Protein AF-A0A365U5X5-F1 (afdb_monomer)

Solvent-accessible surface area (backbone atoms only — not comparable to full-atom values): 6685 Å² total; per-residue (Å²): 122,69,38,76,39,64,68,99,71,51,42,40,68,54,22,15,52,30,45,54,53,50,74,73,42,60,70,90,36,49,71,50,70,56,75,36,37,84,76,49,96,72,70,55,54,45,57,36,42,44,78,55,97,92,37,83,47,70,60,90,50,78,87,62,25,61,46,73,36,60,76,69,68,48,80,77,94,72,88,85,86,72,83,84,72,81,78,78,73,78,80,87,79,86,79,84,89,77,87,90,132

Foldseek 3Di:
DADEQEDPADALVRQLVSQVVQVVDDPVRYPYYDHRNPVDPQHQWDQGFDADPNDTDHDPDPDSRTDGDDVSVPDDPDDDDDDDDPDDPDPDDDDDDDDDD

Nearest PDB structures (foldseek):
  4mgg-assembly1_E  TM=9.759E-01  e=1.684E-05  Roseibium aggregatum IAM 12614
  4mgg-assembly1_C  TM=9.685E-01  e=1.929E-05  Roseibium aggregatum IAM 12614
  2rdx-assembly1_C  TM=9.426E-01  e=1.470E-05  Roseovarius nubinhibens ISM
  2rdx-assembly1_G  TM=9.414E-01  e=1.803E-05  Roseovarius nubinhibens ISM
  2rdx-assembly1_E  TM=9.429E-01  e=1.929E-05  Roseovarius nubinhibens ISM

Structure (mmCIF, N/CA/C/O backbone):
data_AF-A0A365U5X5-F1
#
_entry.id   AF-A0A365U5X5-F1
#
loop_
_atom_site.group_PDB
_atom_site.id
_atom_site.type_symbol
_atom_site.label_atom_id
_atom_site.label_alt_id
_atom_site.label_comp_id
_atom_site.label_asym_id
_atom_site.label_entity_id
_atom_site.label_seq_id
_atom_site.pdbx_PDB_ins_code
_atom_site.Cartn_x
_atom_site.Cartn_y
_atom_site.Cartn_z
_atom_site.occupancy
_atom_site.B_iso_or_equiv
_atom_site.auth_seq_id
_atom_site.auth_comp_id
_atom_site.auth_asym_id
_atom_site.auth_atom_id
_atom_site.pdbx_PDB_model_num
ATOM 1 N N . MET A 1 1 ? -8.272 -11.683 21.785 1.00 83.56 1 MET A N 1
ATOM 2 C CA . MET A 1 1 ? -6.958 -1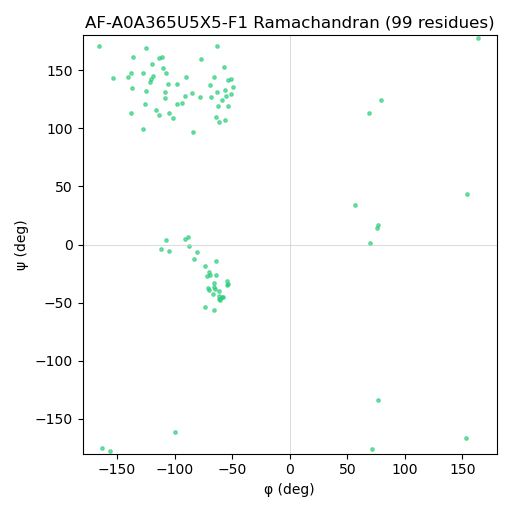1.546 21.127 1.00 83.56 1 MET A CA 1
ATOM 3 C C . MET A 1 1 ? -6.988 -10.274 20.304 1.00 83.56 1 MET A C 1
ATOM 5 O O . MET A 1 1 ? -8.008 -10.036 19.665 1.00 83.56 1 MET A O 1
ATOM 9 N N . VAL A 1 2 ? -5.931 -9.469 20.353 1.00 96.75 2 VAL A N 1
ATOM 10 C CA . VAL A 1 2 ? -5.765 -8.287 19.494 1.00 96.75 2 VAL A CA 1
ATOM 11 C C . VAL A 1 2 ? -4.651 -8.551 18.487 1.00 96.75 2 VAL A C 1
ATOM 13 O O . VAL A 1 2 ? -3.765 -9.358 18.762 1.00 96.75 2 VAL A O 1
ATOM 16 N N . MET A 1 3 ? -4.723 -7.912 17.325 1.00 97.12 3 MET A N 1
ATOM 17 C CA . MET A 1 3 ? -3.788 -8.092 16.219 1.00 97.12 3 MET A CA 1
ATOM 18 C C . MET A 1 3 ? -3.125 -6.769 15.862 1.00 97.12 3 MET A C 1
ATOM 20 O O . MET A 1 3 ? -3.791 -5.734 15.797 1.00 97.12 3 MET A O 1
ATOM 24 N N . HIS A 1 4 ? -1.831 -6.840 15.580 1.00 97.69 4 HIS A N 1
ATOM 25 C CA . HIS A 1 4 ? -1.117 -5.834 14.808 1.00 97.69 4 HIS A CA 1
ATOM 26 C C . HIS A 1 4 ? -1.125 -6.302 13.353 1.00 97.69 4 HIS A C 1
ATOM 28 O O . HIS A 1 4 ? -0.723 -7.428 13.063 1.00 97.69 4 HIS A O 1
ATOM 34 N N . ILE A 1 5 ? -1.668 -5.479 12.458 1.00 97.88 5 ILE A N 1
ATOM 35 C CA . ILE A 1 5 ? -1.783 -5.809 11.035 1.00 97.88 5 ILE A CA 1
ATOM 36 C C . ILE A 1 5 ? -0.742 -5.016 10.253 1.00 97.88 5 ILE A C 1
ATOM 38 O O . ILE A 1 5 ? -0.800 -3.790 10.180 1.00 97.88 5 ILE A O 1
ATOM 42 N N . GLU A 1 6 ? 0.225 -5.725 9.680 1.00 97.38 6 GLU A N 1
ATOM 43 C CA . GLU A 1 6 ? 1.352 -5.123 8.977 1.00 97.38 6 GLU A CA 1
ATOM 44 C C . GLU A 1 6 ? 1.971 -6.075 7.942 1.00 97.38 6 GLU A C 1
ATOM 46 O O . GLU A 1 6 ? 1.496 -7.188 7.712 1.00 97.38 6 GLU A O 1
AT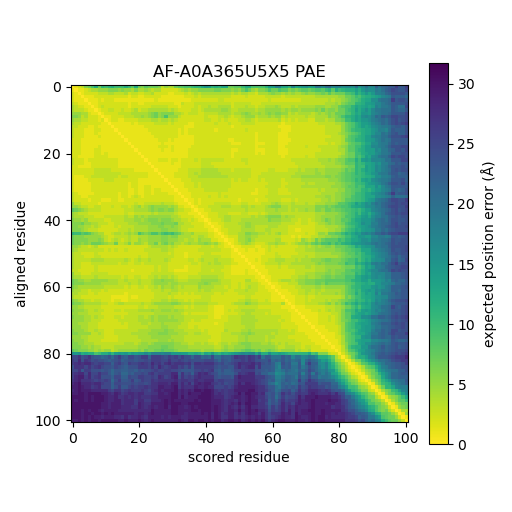OM 51 N N . CYS A 1 7 ? 3.038 -5.598 7.311 1.00 95.38 7 CYS A N 1
ATOM 52 C CA . CYS A 1 7 ? 3.958 -6.349 6.467 1.00 95.38 7 CYS A CA 1
ATOM 53 C C . CYS A 1 7 ? 5.374 -6.144 7.033 1.00 95.38 7 CYS A C 1
ATOM 55 O O . CYS A 1 7 ? 5.566 -5.269 7.868 1.00 95.38 7 CYS A O 1
ATOM 57 N N . VAL A 1 8 ? 6.377 -6.896 6.573 1.00 94.12 8 VAL A N 1
ATOM 58 C CA . VAL A 1 8 ? 7.770 -6.674 7.007 1.00 94.12 8 VAL A CA 1
ATOM 59 C C . VAL A 1 8 ? 8.218 -5.235 6.698 1.00 94.12 8 VAL A C 1
ATOM 61 O O . VAL A 1 8 ? 8.804 -4.593 7.559 1.00 94.12 8 VAL A O 1
ATOM 64 N N . LEU A 1 9 ? 7.911 -4.749 5.488 1.00 91.75 9 LEU A N 1
ATOM 65 C CA . LEU A 1 9 ? 8.075 -3.385 4.955 1.00 91.75 9 LEU A CA 1
ATOM 66 C C . LEU A 1 9 ? 7.194 -3.256 3.689 1.00 91.75 9 LEU A C 1
ATOM 68 O O . LEU A 1 9 ? 6.484 -4.199 3.323 1.00 91.75 9 LEU A O 1
ATOM 72 N N . GLY A 1 10 ? 7.276 -2.128 2.981 1.00 92.50 10 GLY A N 1
ATOM 73 C CA . GLY A 1 10 ? 6.884 -2.030 1.573 1.00 92.50 10 GLY A CA 1
ATOM 74 C C . GLY A 1 10 ? 6.438 -0.630 1.160 1.00 92.50 10 GLY A C 1
ATOM 75 O O . GLY A 1 10 ? 6.674 0.329 1.883 1.00 92.50 10 GLY A O 1
ATOM 76 N N . SER A 1 11 ? 5.810 -0.525 -0.010 1.00 92.75 11 SER A N 1
ATOM 77 C CA . SER A 1 11 ? 5.367 0.736 -0.616 1.00 92.75 11 SER A CA 1
ATOM 78 C C . SER A 1 11 ? 3.871 1.004 -0.390 1.00 92.75 11 SER A C 1
ATOM 80 O O . SER A 1 11 ? 3.216 0.387 0.465 1.00 92.75 11 SER A O 1
ATOM 82 N N . GLU A 1 12 ? 3.293 1.895 -1.195 1.00 93.62 12 GLU A N 1
ATOM 83 C CA . GLU A 1 12 ? 1.856 2.151 -1.256 1.00 93.62 12 GLU A CA 1
ATOM 84 C C . GLU A 1 12 ? 1.023 0.888 -1.523 1.00 93.62 12 GLU A C 1
ATOM 86 O O . GLU A 1 12 ? -0.099 0.764 -1.023 1.00 93.62 12 GLU A O 1
ATOM 91 N N . ILE A 1 13 ? 1.572 -0.076 -2.274 1.00 94.19 13 ILE A N 1
ATOM 92 C CA . ILE A 1 13 ? 0.871 -1.308 -2.660 1.00 94.19 13 ILE A CA 1
ATOM 93 C C . ILE A 1 13 ? 0.588 -2.171 -1.432 1.00 94.19 13 ILE A C 1
ATOM 95 O O . ILE A 1 13 ? -0.563 -2.496 -1.129 1.00 94.19 13 ILE A O 1
ATOM 99 N N . THR A 1 14 ? 1.641 -2.512 -0.690 1.00 95.38 14 THR A N 1
ATOM 100 C CA . THR A 1 14 ? 1.531 -3.294 0.546 1.00 95.38 14 THR A CA 1
ATOM 101 C C . THR A 1 14 ? 0.761 -2.529 1.608 1.00 95.38 14 THR A C 1
ATOM 103 O O . THR A 1 14 ? -0.060 -3.117 2.306 1.00 95.38 14 THR A O 1
ATOM 106 N N . SER A 1 15 ? 0.970 -1.214 1.701 1.00 94.88 15 SER A N 1
ATOM 107 C CA . SER A 1 15 ? 0.281 -0.379 2.684 1.00 94.88 15 SER A CA 1
ATOM 108 C C . SER A 1 15 ? -1.224 -0.310 2.435 1.00 94.88 15 SER A C 1
ATOM 110 O O . SER A 1 15 ? -2.001 -0.342 3.385 1.00 94.88 15 SER A O 1
ATOM 112 N N . SER A 1 16 ? -1.660 -0.294 1.174 1.00 95.44 16 SER A N 1
ATOM 113 C CA . SER A 1 16 ? -3.089 -0.342 0.844 1.00 95.44 16 SER A CA 1
ATOM 114 C C . SER A 1 16 ? -3.691 -1.712 1.154 1.00 95.44 16 SER A C 1
ATOM 116 O O . SER A 1 16 ? -4.782 -1.787 1.714 1.00 95.44 16 SER A O 1
ATOM 118 N N . ALA A 1 17 ? -2.969 -2.807 0.894 1.00 95.94 17 ALA A N 1
ATOM 119 C CA . ALA A 1 17 ? -3.413 -4.144 1.295 1.00 95.94 17 ALA A CA 1
ATOM 120 C C . ALA A 1 17 ? -3.552 -4.280 2.826 1.00 95.94 17 ALA A C 1
ATOM 122 O O . ALA A 1 17 ? -4.571 -4.778 3.312 1.00 95.94 17 ALA A O 1
ATOM 123 N N . VAL A 1 18 ? -2.569 -3.778 3.586 1.00 97.06 18 VAL A N 1
ATOM 124 C CA . VAL A 1 18 ? -2.618 -3.699 5.057 1.00 97.06 18 VAL A CA 1
ATOM 125 C C . VAL A 1 18 ? -3.821 -2.876 5.515 1.00 97.06 18 VAL A C 1
ATOM 127 O O . VAL A 1 18 ? -4.565 -3.320 6.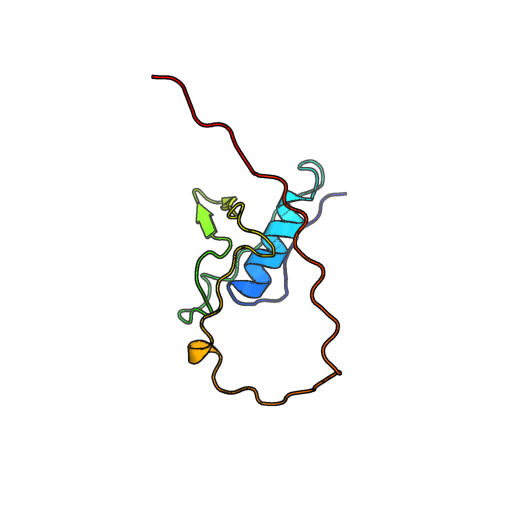389 1.00 97.06 18 VAL A O 1
ATOM 130 N N . ALA A 1 19 ? -4.063 -1.721 4.891 1.00 96.06 19 ALA A N 1
ATOM 131 C CA . ALA A 1 19 ? -5.191 -0.857 5.216 1.00 96.06 19 ALA A CA 1
ATOM 132 C C . ALA A 1 19 ? -6.541 -1.555 4.992 1.00 96.06 19 ALA A C 1
ATOM 134 O O . ALA A 1 19 ? -7.384 -1.546 5.887 1.00 96.06 19 ALA A O 1
ATOM 135 N N . HIS A 1 20 ? -6.733 -2.225 3.849 1.00 96.62 20 HIS A N 1
ATOM 136 C CA . HIS A 1 20 ? -7.960 -2.976 3.568 1.00 96.62 20 HIS A CA 1
ATOM 137 C C . HIS A 1 20 ? -8.199 -4.110 4.574 1.00 96.62 20 HIS A C 1
ATOM 139 O O . HIS A 1 20 ? -9.327 -4.311 5.031 1.00 96.62 20 HIS A O 1
ATOM 145 N N . LEU A 1 21 ? -7.148 -4.829 4.976 1.00 96.88 21 LEU A N 1
ATOM 146 C CA . LEU A 1 21 ? -7.280 -5.852 6.010 1.00 96.88 21 LEU A CA 1
ATOM 147 C C . LEU A 1 21 ? -7.619 -5.227 7.375 1.00 96.88 21 LEU A C 1
ATOM 149 O O . LEU A 1 21 ? -8.521 -5.711 8.063 1.00 96.88 21 LEU A O 1
ATOM 153 N N . ALA A 1 22 ? -6.972 -4.116 7.733 1.00 97.12 22 ALA A N 1
ATOM 154 C CA . ALA A 1 22 ? -7.225 -3.394 8.976 1.00 97.12 22 ALA A CA 1
ATOM 155 C C . ALA A 1 22 ? -8.667 -2.879 9.083 1.00 97.12 22 ALA A C 1
ATOM 157 O O . ALA A 1 22 ? -9.324 -3.142 10.087 1.00 97.12 22 ALA A O 1
ATOM 158 N N . ILE A 1 23 ? -9.206 -2.227 8.047 1.00 94.56 23 ILE A N 1
ATOM 159 C CA . ILE A 1 23 ? -10.591 -1.719 8.068 1.00 94.56 23 ILE A CA 1
ATOM 160 C C . ILE A 1 23 ? -11.637 -2.842 8.051 1.00 94.56 23 ILE A C 1
ATOM 162 O O . ILE A 1 23 ? -12.745 -2.660 8.548 1.00 94.56 23 ILE A O 1
ATOM 166 N N . SER A 1 24 ? -11.292 -4.015 7.507 1.00 95.94 24 SER A N 1
ATOM 167 C CA . SER A 1 24 ? -12.154 -5.205 7.550 1.00 95.94 24 SER A CA 1
ATOM 168 C C . SER A 1 24 ? -12.076 -5.963 8.884 1.00 95.94 24 SER A C 1
ATOM 170 O O . SER A 1 24 ? -12.853 -6.889 9.127 1.00 95.94 24 SER A O 1
ATOM 172 N N . THR A 1 25 ? -11.165 -5.565 9.776 1.00 96.94 25 THR A N 1
ATOM 173 C CA . THR A 1 25 ? -10.996 -6.162 11.099 1.00 96.94 25 THR A CA 1
ATOM 174 C C . THR A 1 25 ? -11.852 -5.422 12.121 1.00 96.94 25 THR A C 1
ATOM 176 O O . THR A 1 25 ? -11.770 -4.206 12.270 1.00 96.94 25 THR A O 1
ATOM 179 N N . ALA A 1 26 ? -12.668 -6.161 12.880 1.00 97.06 26 ALA A N 1
ATOM 180 C CA . ALA A 1 26 ? -13.495 -5.561 13.924 1.00 97.06 26 ALA A CA 1
ATOM 181 C C . ALA A 1 26 ? -12.623 -4.772 14.930 1.00 97.06 26 ALA A C 1
ATOM 183 O O . ALA A 1 26 ? -11.660 -5.348 15.442 1.00 97.06 26 ALA A O 1
ATOM 184 N N . PRO A 1 27 ? -12.983 -3.526 15.308 1.00 96.12 27 PRO A N 1
ATOM 185 C CA . PRO A 1 27 ? -12.125 -2.661 16.129 1.00 96.12 27 PRO A CA 1
ATOM 186 C C . PRO A 1 27 ? -11.645 -3.2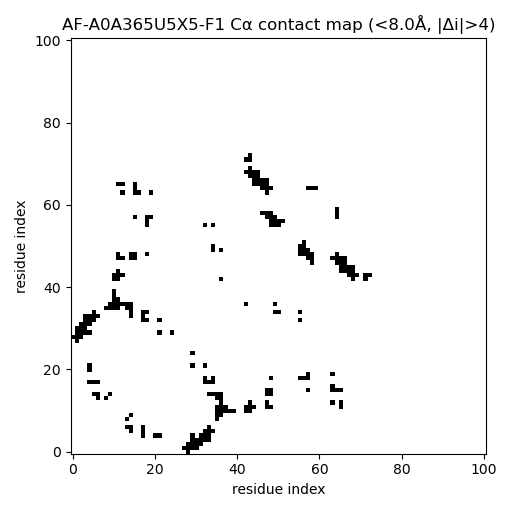88 17.445 1.00 96.12 27 PRO A C 1
ATOM 188 O O . PRO A 1 27 ? -10.510 -3.089 17.851 1.00 96.12 27 PRO A O 1
ATOM 191 N N . ARG A 1 28 ? -12.470 -4.133 18.081 1.00 97.69 28 ARG A N 1
ATOM 192 C CA . ARG A 1 28 ? -12.112 -4.861 19.317 1.00 97.69 28 ARG A CA 1
ATOM 193 C C . ARG A 1 28 ? -10.958 -5.866 19.162 1.00 97.69 28 ARG A C 1
ATOM 195 O O . ARG A 1 28 ? -10.469 -6.384 20.160 1.00 97.69 28 ARG A O 1
ATOM 202 N N . HIS A 1 29 ? -10.586 -6.201 17.929 1.00 98.25 29 HIS A N 1
ATOM 203 C CA . HIS A 1 29 ? -9.491 -7.112 17.605 1.00 98.25 29 HIS A CA 1
ATOM 204 C C . HIS A 1 29 ? -8.311 -6.397 16.932 1.00 98.25 29 HIS A C 1
ATOM 206 O O . HIS A 1 29 ? -7.306 -7.051 16.674 1.00 98.25 29 HIS A O 1
ATOM 212 N N . LEU A 1 30 ? -8.407 -5.095 16.649 1.00 97.69 30 LEU A N 1
ATOM 213 C CA . LEU A 1 30 ? -7.355 -4.322 15.993 1.00 97.69 30 LEU A CA 1
ATOM 214 C C . LEU A 1 30 ? -6.591 -3.504 17.040 1.00 97.69 30 LEU A C 1
ATOM 216 O O . LEU A 1 30 ? -7.132 -2.546 17.585 1.00 97.69 30 LEU A O 1
ATOM 220 N N . LEU A 1 31 ? -5.342 -3.888 17.320 1.00 97.94 31 LEU A N 1
ATOM 221 C CA . LEU A 1 31 ? -4.450 -3.107 18.180 1.00 97.94 31 LEU A CA 1
ATOM 222 C C . LEU A 1 31 ? -3.956 -1.861 17.435 1.00 97.94 31 LEU A C 1
ATOM 224 O O . LEU A 1 31 ? -4.095 -0.743 17.922 1.00 97.94 31 LEU A O 1
ATOM 228 N N . ASN A 1 32 ? -3.388 -2.070 16.251 1.00 96.94 32 ASN A N 1
ATOM 229 C CA . ASN A 1 32 ? -2.829 -1.053 15.367 1.00 96.94 32 ASN A CA 1
ATOM 230 C C . ASN A 1 32 ? -2.599 -1.643 13.963 1.00 96.94 32 ASN A C 1
ATOM 232 O O . ASN A 1 32 ? -2.690 -2.856 13.747 1.00 96.94 32 ASN A O 1
ATOM 236 N N . ALA A 1 33 ? -2.279 -0.767 13.012 1.00 97.00 33 ALA A N 1
ATOM 237 C CA . ALA A 1 33 ? -1.815 -1.136 11.682 1.00 97.00 33 ALA A CA 1
ATOM 238 C C . ALA A 1 33 ? -0.652 -0.229 11.259 1.00 97.00 33 ALA A C 1
ATOM 240 O O . ALA A 1 33 ? -0.612 0.938 11.656 1.00 97.00 33 ALA A O 1
ATOM 241 N N . SER A 1 34 ? 0.278 -0.767 10.472 1.00 95.44 34 SER A N 1
ATOM 242 C CA . SER A 1 34 ? 1.463 -0.040 9.992 1.00 95.44 34 SER A CA 1
ATOM 243 C C . SER A 1 34 ? 1.244 0.495 8.572 1.00 95.44 34 SER A C 1
ATOM 245 O O . SER A 1 34 ? 0.723 -0.214 7.712 1.00 95.44 34 SER A O 1
ATOM 247 N N . HIS A 1 35 ? 1.676 1.730 8.309 1.00 94.81 35 HIS A N 1
ATOM 248 C CA . HIS A 1 35 ? 1.717 2.318 6.968 1.00 94.81 35 HIS A CA 1
ATOM 249 C C . HIS A 1 35 ? 3.174 2.604 6.593 1.00 94.81 35 HIS A C 1
ATOM 251 O O . HIS A 1 35 ? 3.817 3.419 7.250 1.00 94.81 35 HIS A O 1
ATOM 257 N N . TYR A 1 36 ? 3.685 1.929 5.560 1.00 93.12 36 TYR A N 1
ATOM 258 C CA . TYR A 1 36 ? 5.077 2.068 5.107 1.00 93.12 36 TYR A CA 1
ATOM 259 C C . TYR A 1 36 ? 5.216 2.878 3.815 1.00 93.12 36 TYR A C 1
ATOM 261 O O . TYR A 1 36 ? 6.338 3.154 3.408 1.00 93.12 36 TYR A O 1
ATOM 269 N N . GLY A 1 37 ? 4.105 3.270 3.177 1.00 87.56 37 GLY A N 1
ATOM 270 C CA . GLY A 1 37 ? 4.124 4.047 1.932 1.00 87.56 37 GLY A CA 1
ATOM 271 C C . GLY A 1 37 ? 4.942 5.332 2.056 1.00 87.56 37 GLY A C 1
ATOM 272 O O . GLY A 1 37 ? 5.673 5.669 1.138 1.00 87.56 37 GLY A O 1
ATOM 273 N N . ASP A 1 38 ? 4.919 5.951 3.236 1.00 87.88 38 ASP A N 1
ATOM 274 C CA . ASP A 1 38 ? 5.640 7.194 3.530 1.00 87.88 38 ASP A CA 1
ATOM 275 C C . ASP A 1 38 ? 7.068 6.983 4.087 1.00 87.88 38 ASP A C 1
ATOM 277 O O . ASP A 1 38 ? 7.718 7.940 4.504 1.00 87.88 38 ASP A O 1
ATOM 281 N N . TYR A 1 39 ? 7.569 5.741 4.169 1.00 92.81 39 TYR A N 1
ATOM 282 C CA . TYR A 1 39 ? 8.916 5.458 4.706 1.00 92.81 39 TYR A CA 1
ATOM 283 C C . TYR A 1 39 ? 10.024 5.646 3.662 1.00 92.81 39 TYR A C 1
ATOM 285 O O . TYR A 1 39 ? 11.205 5.646 4.016 1.00 92.81 39 TYR A O 1
ATOM 293 N N . PHE A 1 40 ? 9.660 5.770 2.387 1.00 90.12 40 PHE A N 1
ATOM 294 C CA . PHE A 1 40 ? 10.584 5.864 1.263 1.00 90.12 40 PHE A CA 1
ATOM 295 C C . PHE A 1 40 ? 10.252 7.091 0.413 1.00 90.12 40 PHE A C 1
ATOM 297 O O . PHE A 1 40 ? 9.087 7.434 0.250 1.00 90.12 40 PHE A O 1
ATOM 304 N N . ASP A 1 41 ? 11.271 7.712 -0.184 1.00 91.19 41 ASP A N 1
ATOM 305 C CA . ASP A 1 41 ? 11.078 8.864 -1.081 1.00 91.19 41 ASP A CA 1
ATOM 306 C C . ASP A 1 41 ? 10.488 8.464 -2.448 1.00 91.19 41 ASP A C 1
ATOM 308 O O . ASP A 1 41 ? 9.990 9.305 -3.196 1.00 91.19 41 ASP A O 1
ATOM 312 N N . ALA A 1 42 ? 10.583 7.180 -2.806 1.00 90.94 42 ALA A N 1
ATOM 313 C CA . ALA A 1 42 ? 10.072 6.649 -4.062 1.00 90.94 42 ALA A CA 1
ATOM 314 C C . ALA A 1 42 ? 8.585 6.291 -3.945 1.00 90.94 42 ALA A C 1
ATOM 316 O O . ALA A 1 42 ? 8.196 5.541 -3.052 1.00 90.94 42 ALA A O 1
ATOM 317 N N . SER A 1 43 ? 7.792 6.762 -4.907 1.00 91.81 43 SER A N 1
ATOM 318 C CA . SER A 1 43 ? 6.369 6.448 -5.047 1.00 91.81 43 SER A CA 1
ATOM 319 C C . SER A 1 43 ? 6.149 5.474 -6.204 1.00 91.81 43 SER A C 1
ATOM 321 O O . SER A 1 43 ? 6.769 5.608 -7.261 1.00 91.81 43 SER A O 1
ATOM 323 N N . LEU A 1 44 ? 5.281 4.478 -6.004 1.00 92.25 44 LEU A N 1
ATOM 324 C CA . LEU A 1 44 ? 4.882 3.508 -7.032 1.00 92.25 44 LEU A CA 1
ATOM 325 C C . LEU A 1 44 ? 3.458 3.735 -7.547 1.00 92.25 44 LEU A C 1
ATOM 327 O O . LEU A 1 44 ? 2.954 2.933 -8.340 1.00 92.25 44 LEU A O 1
ATOM 331 N N . GLY A 1 45 ? 2.778 4.788 -7.101 1.00 89.06 45 GLY A N 1
ATOM 332 C CA . GLY A 1 45 ? 1.458 5.120 -7.606 1.00 89.06 45 GLY A CA 1
ATOM 333 C C . GLY A 1 45 ? 0.678 6.086 -6.733 1.00 89.06 45 GLY A C 1
ATOM 334 O O . GLY A 1 45 ? 1.084 6.484 -5.651 1.00 89.06 45 GLY A O 1
ATOM 335 N N . GLU A 1 46 ? -0.508 6.434 -7.213 1.00 89.75 46 GLU A N 1
ATOM 336 C CA . GLU A 1 46 ? -1.389 7.393 -6.558 1.00 89.75 46 GLU A CA 1
ATOM 337 C C . GLU A 1 46 ? -2.643 6.726 -5.997 1.00 89.75 46 GLU A C 1
ATOM 339 O O . GLU A 1 46 ? -3.076 5.650 -6.429 1.00 89.75 46 GLU A O 1
ATOM 344 N N . GLY A 1 47 ? -3.286 7.431 -5.067 1.00 86.94 47 GLY A N 1
ATOM 345 C CA . GLY A 1 47 ? -4.582 7.031 -4.536 1.00 86.94 47 GLY A CA 1
ATOM 346 C C . GLY A 1 47 ? -4.514 5.884 -3.530 1.00 86.94 47 GLY A C 1
ATOM 347 O O . GLY A 1 47 ? -5.535 5.256 -3.260 1.00 86.94 47 GLY A O 1
ATOM 348 N N . SER A 1 48 ? -3.326 5.612 -2.998 1.00 89.06 48 SER A N 1
ATOM 349 C CA . SER A 1 48 ? -3.091 4.624 -1.957 1.00 89.06 48 SER A CA 1
ATOM 350 C C . SER A 1 48 ? -3.809 4.952 -0.657 1.00 89.06 48 SER A C 1
ATOM 352 O O . SER A 1 48 ? -4.294 6.066 -0.441 1.00 89.06 48 SER A O 1
ATOM 354 N N . ALA A 1 49 ? -3.781 3.993 0.268 1.00 92.75 49 ALA A N 1
ATOM 355 C CA . ALA A 1 49 ? -3.972 4.326 1.669 1.00 92.75 49 ALA A CA 1
ATOM 356 C C . ALA A 1 49 ? -3.024 5.468 2.078 1.00 92.75 49 ALA A C 1
ATOM 358 O O . ALA A 1 49 ? -1.879 5.504 1.627 1.00 92.75 49 ALA A O 1
ATOM 359 N N . ARG A 1 50 ? -3.495 6.374 2.932 1.00 92.19 50 ARG A N 1
ATOM 360 C CA . ARG A 1 50 ? -2.731 7.528 3.437 1.00 92.19 50 ARG A CA 1
ATOM 361 C C . ARG A 1 50 ? -2.947 7.690 4.933 1.00 92.19 50 ARG A C 1
ATOM 363 O O . ARG A 1 50 ? -3.923 7.165 5.475 1.00 92.19 50 ARG A O 1
ATOM 370 N N . VAL A 1 51 ? -2.058 8.417 5.601 1.00 93.88 51 VAL A N 1
ATOM 371 C CA . VAL A 1 51 ? -2.192 8.713 7.031 1.00 93.88 51 VAL A CA 1
ATOM 372 C C . VAL A 1 51 ? -2.792 10.104 7.231 1.00 93.88 51 VAL A C 1
ATOM 374 O O . VAL A 1 51 ? -2.213 11.108 6.834 1.00 93.88 51 VAL A O 1
ATOM 377 N N . GLU A 1 52 ? -3.937 10.172 7.907 1.00 94.94 52 GLU A N 1
ATOM 378 C CA . GLU A 1 52 ? -4.594 11.419 8.304 1.00 94.94 52 GLU A CA 1
ATOM 379 C C . GLU A 1 52 ? -4.851 11.410 9.812 1.00 94.94 52 GLU A C 1
ATOM 381 O O . GLU A 1 52 ? -5.505 10.511 10.342 1.00 94.94 52 GLU A O 1
ATOM 386 N N . GLY A 1 53 ? -4.305 12.392 10.537 1.00 95.31 53 GLY A N 1
ATOM 387 C CA . GLY A 1 53 ? -4.505 12.500 11.988 1.00 95.31 53 GLY A CA 1
ATOM 388 C C . GLY A 1 53 ? -4.082 11.247 12.771 1.00 95.31 53 GLY A C 1
ATOM 389 O O . GLY A 1 53 ? -4.736 10.882 13.747 1.00 95.31 53 GLY A O 1
ATOM 390 N N . GLY A 1 54 ? -3.033 10.552 12.316 1.00 94.69 54 GLY A N 1
ATOM 391 C CA . GLY A 1 54 ? -2.550 9.308 12.927 1.00 94.69 54 GLY A CA 1
ATOM 392 C C . GLY A 1 54 ? -3.402 8.070 12.622 1.00 94.69 54 GLY A C 1
ATOM 393 O O . GLY A 1 54 ? -3.253 7.050 13.291 1.00 94.69 54 GLY A O 1
ATOM 394 N N . ARG A 1 55 ? -4.305 8.138 11.636 1.00 94.25 55 ARG A N 1
ATOM 395 C CA . ARG A 1 55 ? -5.127 7.009 11.182 1.00 94.25 55 ARG A CA 1
ATOM 396 C C . ARG A 1 55 ? -4.871 6.721 9.714 1.00 94.25 55 ARG A C 1
ATOM 398 O O . ARG A 1 55 ? -4.730 7.643 8.920 1.00 94.25 55 ARG A O 1
ATOM 405 N N . ILE A 1 56 ? -4.867 5.442 9.357 1.00 94.62 56 ILE A N 1
ATOM 406 C CA . ILE A 1 56 ? -4.839 5.025 7.957 1.00 94.62 56 ILE A CA 1
ATOM 407 C C . ILE A 1 56 ? -6.247 5.191 7.382 1.00 94.62 56 ILE A C 1
ATOM 409 O O . ILE A 1 56 ? -7.210 4.666 7.945 1.00 94.62 56 ILE A O 1
ATOM 413 N N . VAL A 1 57 ? -6.361 5.901 6.266 1.00 93.19 57 VAL A N 1
ATOM 414 C CA . VAL A 1 57 ? -7.598 6.054 5.495 1.00 93.19 57 VAL A CA 1
ATOM 415 C C . VAL A 1 57 ? -7.405 5.489 4.093 1.00 93.19 57 VAL A C 1
ATOM 417 O O . VAL A 1 57 ? -6.315 5.574 3.527 1.00 93.19 57 VAL A O 1
ATOM 420 N N . VAL A 1 58 ? -8.467 4.899 3.548 1.00 92.06 58 VAL A N 1
ATOM 421 C CA . VAL A 1 58 ? -8.515 4.366 2.182 1.00 92.06 58 VAL A CA 1
ATOM 422 C C . VAL A 1 58 ? -9.604 5.068 1.386 1.00 92.06 58 VAL A C 1
ATOM 424 O O . VAL A 1 58 ? -10.569 5.579 1.954 1.00 92.06 58 VAL A O 1
ATOM 427 N N . ASP A 1 59 ? -9.437 5.066 0.072 1.00 88.00 59 ASP A N 1
ATOM 428 C CA . ASP A 1 59 ? -10.447 5.491 -0.891 1.00 88.00 59 ASP A CA 1
ATOM 429 C C . ASP A 1 59 ? -11.529 4.398 -1.073 1.00 88.00 59 ASP A C 1
ATOM 431 O O . ASP A 1 59 ? -11.292 3.230 -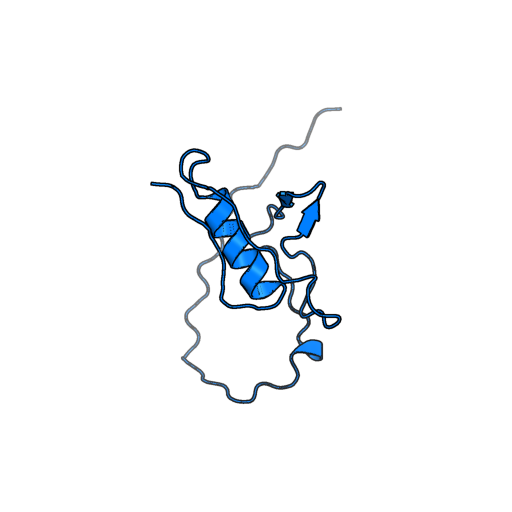0.756 1.00 88.00 59 ASP A O 1
ATOM 435 N N . ASP A 1 60 ? -12.713 4.758 -1.574 1.00 89.44 60 ASP A N 1
ATOM 436 C CA . ASP A 1 60 ? -13.805 3.824 -1.887 1.00 89.44 60 ASP A CA 1
ATOM 437 C C . ASP A 1 60 ? -13.716 3.236 -3.310 1.00 89.44 60 ASP A C 1
ATOM 439 O O . ASP A 1 60 ? -14.514 2.368 -3.690 1.00 89.44 60 ASP A O 1
ATOM 443 N N . ARG A 1 61 ? -12.707 3.650 -4.088 1.00 91.88 61 ARG A N 1
ATOM 444 C CA . ARG A 1 61 ? -12.385 3.075 -5.397 1.00 91.88 61 ARG A CA 1
ATOM 445 C C . ARG A 1 61 ? -12.195 1.546 -5.332 1.00 91.88 61 ARG A C 1
ATOM 447 O O . ARG A 1 61 ? -11.582 1.024 -4.401 1.00 91.88 61 ARG A O 1
ATOM 454 N N . PRO A 1 62 ? -12.654 0.798 -6.358 1.00 92.81 62 PRO A N 1
ATOM 455 C CA . PRO A 1 62 ? -12.534 -0.658 -6.390 1.00 92.81 62 PRO A CA 1
ATOM 456 C C . PRO A 1 62 ? -11.098 -1.186 -6.262 1.00 92.81 62 PRO A C 1
ATOM 458 O O . PRO A 1 62 ? -10.135 -0.575 -6.726 1.00 92.81 62 PRO A O 1
ATOM 461 N N . GLY A 1 63 ? -10.971 -2.405 -5.733 1.00 93.19 63 GLY A N 1
ATOM 462 C CA . GLY A 1 63 ? -9.675 -3.060 -5.556 1.00 93.19 63 GLY A CA 1
ATOM 463 C C . GLY A 1 63 ? -8.928 -2.490 -4.355 1.00 93.19 63 GLY A C 1
ATOM 464 O O . GLY A 1 63 ? -9.516 -2.357 -3.290 1.00 93.19 63 GLY A O 1
ATOM 465 N N . LEU A 1 64 ? -7.639 -2.190 -4.530 1.00 94.19 64 LEU A N 1
ATOM 466 C CA . LEU A 1 64 ? -6.801 -1.578 -3.491 1.00 94.19 64 LEU A CA 1
ATOM 467 C C . LEU A 1 64 ? -6.841 -0.037 -3.505 1.00 94.19 64 LEU A C 1
ATOM 469 O O . LEU A 1 64 ? -6.019 0.592 -2.848 1.00 94.19 64 LEU A O 1
ATOM 473 N N . GLY A 1 65 ? -7.696 0.576 -4.333 1.00 92.75 65 GLY A N 1
ATOM 474 C CA . GLY A 1 65 ? -7.746 2.033 -4.509 1.00 92.75 65 GLY A CA 1
ATOM 475 C C . GLY A 1 65 ? -6.532 2.645 -5.226 1.00 92.75 65 GLY A C 1
ATOM 476 O O . GLY A 1 65 ? -6.484 3.849 -5.437 1.00 92.75 65 GLY A O 1
ATOM 477 N N . LEU A 1 66 ? -5.558 1.845 -5.656 1.00 91.12 66 LEU A N 1
ATOM 478 C CA . LEU A 1 66 ? -4.307 2.324 -6.250 1.00 91.12 66 LEU A CA 1
ATOM 479 C C . LEU A 1 66 ? -4.388 2.487 -7.769 1.00 91.12 66 LEU A C 1
ATOM 481 O O . LEU A 1 66 ? -4.952 1.643 -8.469 1.00 91.12 66 LEU A O 1
ATOM 485 N N . ARG A 1 67 ? -3.702 3.510 -8.282 1.00 92.75 67 ARG A N 1
ATOM 486 C CA . ARG A 1 67 ? -3.281 3.598 -9.683 1.00 92.75 67 ARG A CA 1
ATOM 487 C C . ARG A 1 67 ? -1.758 3.539 -9.736 1.00 92.75 67 ARG A C 1
ATOM 489 O O . ARG A 1 67 ? -1.099 4.465 -9.280 1.00 92.75 67 ARG A O 1
ATOM 496 N N . ILE A 1 68 ? -1.227 2.444 -10.270 1.00 93.19 68 ILE A N 1
ATOM 497 C CA . ILE A 1 68 ? 0.215 2.190 -10.343 1.00 93.19 68 ILE A CA 1
ATOM 498 C C . ILE A 1 68 ? 0.888 3.143 -11.336 1.00 93.19 68 ILE A C 1
ATOM 500 O O . ILE A 1 68 ? 0.374 3.352 -12.437 1.00 93.19 68 ILE A O 1
ATOM 504 N N . ASP A 1 69 ? 2.044 3.680 -10.950 1.00 93.56 69 ASP A N 1
ATOM 505 C CA . ASP A 1 69 ? 2.991 4.303 -11.869 1.00 93.56 69 ASP A CA 1
ATOM 506 C C . ASP A 1 69 ? 3.874 3.212 -12.497 1.00 93.56 69 ASP A C 1
ATOM 508 O O . ASP A 1 69 ? 4.856 2.742 -11.920 1.00 93.56 69 ASP A O 1
ATOM 512 N N . GLU A 1 70 ? 3.493 2.772 -13.696 1.00 93.75 70 GLU A N 1
ATOM 513 C CA . GLU A 1 70 ? 4.237 1.753 -14.442 1.00 93.75 70 GLU A CA 1
ATOM 514 C C . GLU A 1 70 ? 5.648 2.223 -14.831 1.00 93.75 70 GLU A C 1
ATOM 516 O O . GLU A 1 70 ? 6.550 1.395 -14.963 1.00 93.75 70 GLU A O 1
ATOM 521 N N . ALA A 1 71 ? 5.873 3.535 -14.973 1.00 94.88 71 ALA A N 1
ATOM 522 C CA . ALA A 1 71 ? 7.199 4.060 -15.272 1.00 94.88 71 ALA A CA 1
ATOM 523 C C . ALA A 1 71 ? 8.137 3.917 -14.064 1.00 94.88 71 ALA A C 1
ATOM 525 O O . ALA A 1 71 ? 9.303 3.563 -14.244 1.00 94.88 71 ALA A O 1
ATOM 526 N N . ALA A 1 72 ? 7.622 4.117 -12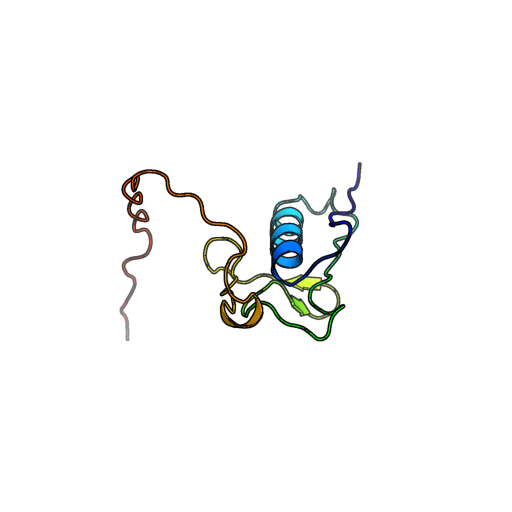.845 1.00 93.81 72 ALA A N 1
ATOM 527 C CA . ALA A 1 72 ? 8.375 3.926 -11.604 1.00 93.81 72 ALA A CA 1
ATOM 528 C C . ALA A 1 72 ? 8.765 2.456 -11.359 1.00 93.81 72 ALA A C 1
ATOM 530 O O . ALA A 1 72 ? 9.836 2.181 -10.818 1.00 93.81 72 ALA A O 1
ATOM 531 N N . LEU A 1 73 ? 7.928 1.503 -11.788 1.00 93.06 73 LEU A N 1
ATOM 532 C CA . LEU A 1 73 ? 8.248 0.069 -11.729 1.00 93.06 73 LEU A CA 1
ATOM 533 C C . LEU A 1 73 ? 9.314 -0.356 -12.747 1.00 93.06 73 LEU A C 1
ATOM 535 O O . LEU A 1 73 ? 10.026 -1.338 -12.523 1.00 93.06 73 LEU A O 1
ATOM 539 N N . GLY A 1 74 ? 9.420 0.366 -13.862 1.00 95.19 74 GLY A N 1
ATOM 540 C CA . GLY A 1 74 ? 10.273 -0.009 -14.979 1.00 95.19 74 GLY A CA 1
ATOM 541 C C . GLY A 1 74 ? 9.745 -1.221 -15.764 1.00 95.19 74 GLY A C 1
ATOM 542 O O . GLY A 1 74 ? 8.648 -1.728 -15.513 1.00 95.19 74 GLY A O 1
ATOM 543 N N . PRO A 1 75 ? 10.508 -1.694 -16.766 1.00 95.38 75 PRO A N 1
ATOM 544 C CA . PRO A 1 75 ? 10.089 -2.821 -17.585 1.00 95.38 75 PRO A CA 1
ATOM 545 C C . PRO A 1 75 ? 10.007 -4.113 -16.753 1.00 95.38 75 PRO A C 1
ATOM 547 O O . PRO A 1 75 ? 10.853 -4.347 -15.884 1.00 95.38 75 PRO A O 1
ATOM 550 N N . PRO A 1 76 ? 9.038 -5.000 -17.037 1.00 94.25 76 PRO A N 1
ATOM 551 C CA . PRO A 1 76 ? 8.912 -6.258 -16.316 1.00 94.25 76 PRO A CA 1
ATOM 552 C C . PRO A 1 76 ? 10.145 -7.139 -16.545 1.00 94.25 76 PRO A C 1
ATOM 554 O O . PRO A 1 76 ? 10.541 -7.395 -17.681 1.00 94.25 76 PRO A O 1
ATOM 557 N N . LEU A 1 77 ? 10.713 -7.674 -15.462 1.00 96.94 77 LEU A N 1
ATOM 558 C CA . LEU A 1 77 ? 11.835 -8.620 -15.539 1.00 96.94 77 LEU A CA 1
ATOM 559 C C . LEU A 1 77 ? 11.418 -9.986 -16.103 1.00 96.94 77 LEU A C 1
ATOM 561 O O . LEU A 1 77 ? 12.246 -10.741 -16.606 1.00 96.94 77 LEU A O 1
ATOM 565 N N . MET A 1 78 ? 10.133 -10.321 -15.988 1.00 96.06 78 MET A N 1
ATOM 566 C CA . MET A 1 78 ? 9.563 -11.587 -16.428 1.00 96.06 78 MET A CA 1
ATOM 567 C C . MET A 1 78 ? 8.082 -11.397 -16.755 1.00 96.06 78 MET A C 1
ATOM 569 O O . MET A 1 78 ? 7.381 -10.634 -16.092 1.00 96.06 78 MET A O 1
ATOM 573 N N . SER A 1 79 ? 7.592 -12.079 -17.788 1.00 91.81 79 SER A N 1
ATOM 574 C CA . SER A 1 79 ? 6.188 -12.033 -18.200 1.00 91.81 79 SER A CA 1
ATOM 575 C C . SER A 1 79 ? 5.704 -13.432 -18.546 1.00 91.81 79 SER A C 1
ATOM 577 O O . SER A 1 79 ? 6.380 -14.174 -19.255 1.00 91.81 79 SER A O 1
ATOM 579 N N . PHE A 1 80 ? 4.521 -13.778 -18.049 1.00 88.50 80 PHE A N 1
ATOM 580 C CA . PHE A 1 80 ? 3.871 -15.060 -18.296 1.00 88.50 80 PHE A CA 1
ATOM 581 C C . PHE A 1 80 ? 2.482 -14.806 -18.875 1.00 88.50 80 PHE A C 1
ATOM 583 O O . PHE A 1 80 ? 1.731 -13.989 -18.345 1.00 88.50 80 PHE A O 1
ATOM 590 N N . GLY A 1 81 ? 2.134 -15.505 -19.953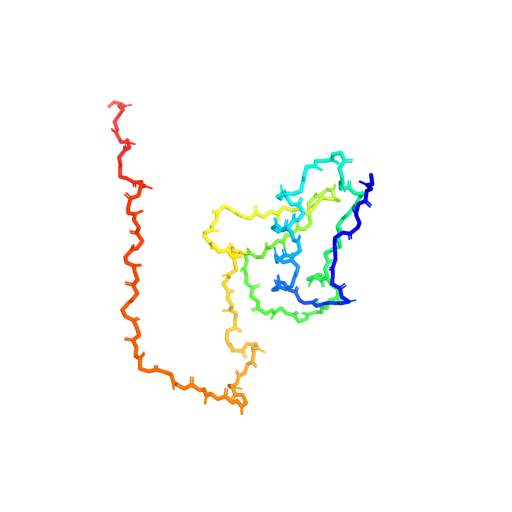 1.00 86.06 81 GLY A N 1
ATOM 591 C CA . GLY A 1 81 ? 0.813 -15.426 -20.569 1.00 86.06 81 GLY A CA 1
ATOM 592 C C . GLY A 1 81 ? 0.014 -16.701 -20.327 1.00 86.06 81 GLY A C 1
ATOM 593 O O . GLY A 1 81 ? 0.505 -17.795 -20.590 1.00 86.06 81 GLY A O 1
ATOM 594 N N . ALA A 1 82 ? -1.228 -16.554 -19.874 1.00 69.81 82 ALA A N 1
ATOM 595 C CA . ALA A 1 82 ? -2.275 -17.548 -20.085 1.00 69.81 82 ALA A CA 1
ATOM 596 C C . ALA A 1 82 ? -3.260 -16.981 -21.116 1.00 69.81 82 ALA A C 1
ATOM 598 O O . ALA A 1 82 ? -3.455 -15.764 -21.171 1.00 69.81 82 ALA A O 1
ATOM 599 N N . GLU A 1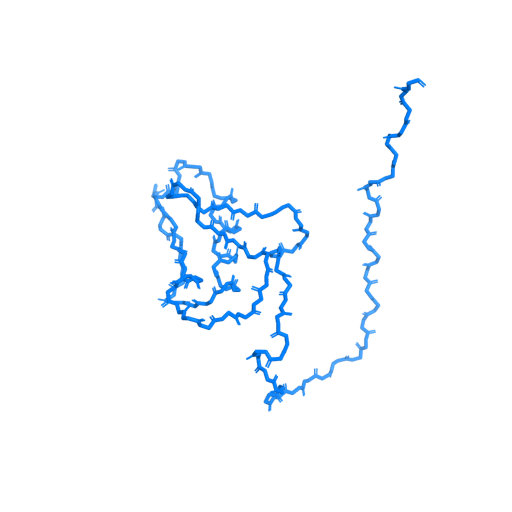 83 ? -3.868 -17.845 -21.929 1.00 60.19 83 GLU A N 1
ATOM 600 C CA . GLU A 1 83 ? -4.908 -17.457 -22.887 1.00 60.19 83 GLU A CA 1
ATOM 601 C C . GLU A 1 83 ? -5.986 -16.603 -22.190 1.00 60.19 83 GLU A C 1
ATOM 603 O O . GLU A 1 83 ? -6.380 -16.878 -21.051 1.00 60.19 83 GLU A O 1
ATOM 608 N N . ALA A 1 84 ? -6.413 -15.512 -22.832 1.00 57.91 84 ALA A N 1
ATOM 609 C CA . ALA A 1 84 ? -7.239 -14.493 -22.196 1.00 57.91 84 ALA A CA 1
ATOM 610 C C . ALA A 1 84 ? -8.585 -15.072 -21.728 1.00 57.91 84 ALA A C 1
ATOM 612 O O . ALA A 1 84 ? -9.501 -15.281 -22.523 1.00 57.91 84 ALA A O 1
ATOM 613 N N . ARG A 1 85 ? -8.751 -15.279 -20.415 1.00 56.41 85 ARG A N 1
ATOM 614 C CA . ARG A 1 85 ? -10.074 -15.564 -19.850 1.00 56.41 85 ARG A CA 1
ATOM 615 C C . ARG A 1 85 ? -10.920 -14.293 -19.975 1.00 56.41 85 ARG A C 1
ATOM 617 O O . ARG A 1 85 ? -10.477 -13.245 -19.495 1.00 56.41 85 ARG A O 1
ATOM 624 N N . PRO A 1 86 ? -12.124 -14.348 -20.573 1.00 50.44 86 PRO A N 1
ATOM 625 C CA . PRO A 1 86 ? -12.964 -13.168 -20.709 1.00 50.44 86 PRO A CA 1
ATOM 626 C C . PRO A 1 86 ? -13.193 -12.535 -19.334 1.00 50.44 86 PRO A C 1
ATOM 628 O O . PRO A 1 86 ? -13.571 -13.213 -18.370 1.00 50.44 86 PRO A O 1
ATOM 631 N N . ARG A 1 87 ? -12.914 -11.229 -19.227 1.00 59.09 87 ARG A N 1
AT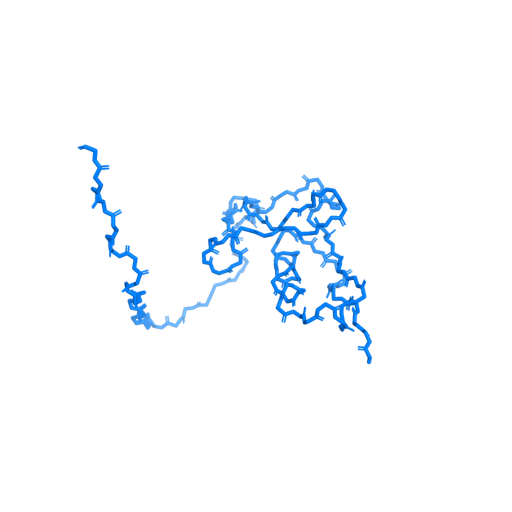OM 632 C CA . ARG A 1 87 ? -13.177 -10.462 -18.007 1.00 59.09 87 ARG A CA 1
ATOM 633 C C . ARG A 1 87 ? -14.669 -10.564 -17.708 1.00 59.09 87 ARG A C 1
ATOM 635 O O . ARG A 1 87 ? -15.499 -10.239 -18.553 1.00 59.09 87 ARG A O 1
ATOM 642 N N . ARG A 1 88 ? -15.017 -11.024 -16.505 1.00 52.84 88 ARG A N 1
ATOM 643 C CA . ARG A 1 88 ? -16.406 -11.005 -16.042 1.00 52.84 88 ARG A CA 1
ATOM 644 C C . ARG A 1 88 ? -16.823 -9.536 -15.997 1.00 52.84 88 ARG A C 1
ATOM 646 O O . ARG A 1 88 ? -16.169 -8.757 -15.306 1.00 52.84 88 ARG A O 1
ATOM 653 N N . ALA A 1 89 ? -17.842 -9.160 -16.769 1.00 48.62 89 ALA A N 1
ATOM 654 C CA . ALA A 1 89 ? -18.371 -7.803 -16.749 1.00 48.62 89 ALA A CA 1
ATOM 655 C C . ALA A 1 89 ? -18.653 -7.406 -15.293 1.00 48.62 89 ALA A C 1
ATOM 657 O O . ALA A 1 89 ? -19.273 -8.178 -14.551 1.00 48.62 89 ALA A O 1
ATOM 658 N N . ALA A 1 90 ? -18.150 -6.240 -14.879 1.00 53.59 90 ALA A N 1
ATOM 659 C CA . ALA A 1 90 ? -18.507 -5.656 -13.598 1.00 53.59 90 ALA A CA 1
ATOM 660 C C . ALA A 1 90 ? -20.037 -5.584 -13.555 1.00 53.59 90 ALA A C 1
ATOM 662 O O . ALA A 1 90 ? -20.652 -4.994 -14.444 1.00 53.59 90 ALA A O 1
ATOM 663 N N . SER A 1 91 ? -20.665 -6.261 -12.590 1.00 53.53 91 SER A N 1
ATOM 664 C CA . SER A 1 91 ? -22.116 -6.197 -12.464 1.00 53.53 91 SER A CA 1
ATOM 665 C C . SER A 1 91 ? -22.475 -4.754 -12.139 1.00 53.53 91 SER A C 1
ATOM 667 O O . SER A 1 91 ? -22.160 -4.281 -11.047 1.00 53.53 91 SER A O 1
ATOM 669 N N . GLY A 1 92 ? -23.091 -4.060 -13.093 1.00 51.62 92 GLY A N 1
ATOM 670 C CA . GLY A 1 92 ? -23.587 -2.709 -12.902 1.00 51.62 92 GLY A CA 1
ATOM 671 C C . GLY A 1 92 ? -24.544 -2.671 -11.716 1.00 51.62 92 GLY A C 1
ATOM 672 O O . GLY A 1 92 ? -25.667 -3.162 -11.792 1.00 51.62 92 GLY A O 1
ATOM 673 N N . ARG A 1 93 ? -24.091 -2.093 -10.608 1.00 48.84 93 ARG A N 1
ATOM 674 C CA . ARG A 1 93 ? -24.956 -1.529 -9.576 1.00 48.84 93 ARG A CA 1
ATOM 675 C C . ARG A 1 93 ? -24.474 -0.106 -9.359 1.00 48.84 93 ARG A C 1
ATOM 677 O O . ARG A 1 93 ? -23.450 0.107 -8.725 1.00 48.84 93 ARG A O 1
ATOM 684 N N . GLY A 1 94 ? -25.188 0.827 -9.977 1.00 42.41 94 GLY A N 1
ATOM 685 C CA . GLY A 1 94 ? -24.900 2.255 -9.910 1.00 42.41 94 GLY A CA 1
ATOM 686 C C . GLY A 1 94 ? -25.410 3.024 -11.126 1.00 42.41 94 GLY A C 1
ATOM 687 O O . GLY A 1 94 ? -24.677 3.836 -11.671 1.00 42.41 94 GLY A O 1
ATOM 688 N N . ALA A 1 95 ? -26.630 2.736 -11.589 1.00 37.16 95 ALA A N 1
ATOM 689 C CA . ALA A 1 95 ? -27.349 3.614 -12.505 1.00 37.16 95 ALA A CA 1
ATOM 690 C C . ALA A 1 95 ? -28.502 4.277 -11.735 1.00 37.16 95 ALA A C 1
ATOM 692 O O . ALA A 1 95 ? -29.321 3.572 -11.152 1.00 37.16 95 ALA A O 1
ATOM 693 N N . ALA A 1 96 ? -28.515 5.612 -11.802 1.00 37.41 96 ALA A N 1
ATOM 694 C CA . ALA A 1 96 ? -29.576 6.565 -11.468 1.00 37.41 96 ALA A CA 1
ATOM 695 C C . ALA A 1 96 ? -29.976 6.749 -9.989 1.00 37.41 96 ALA A C 1
ATOM 697 O O . ALA A 1 96 ? -30.643 5.901 -9.408 1.00 37.41 96 ALA A O 1
ATOM 698 N N . VAL A 1 97 ? -29.701 7.948 -9.456 1.00 38.47 97 VAL A N 1
ATOM 699 C CA . VAL A 1 97 ? -30.772 8.929 -9.187 1.00 38.47 97 VAL A CA 1
ATOM 700 C C . VAL A 1 97 ? -30.265 10.309 -9.623 1.00 38.47 97 VAL A C 1
ATOM 702 O O . VAL A 1 97 ? -29.301 10.828 -9.065 1.00 38.47 97 VAL A O 1
ATOM 705 N N . GLY A 1 98 ? -30.884 10.853 -10.666 1.00 34.41 98 GLY A N 1
ATOM 706 C CA . GLY A 1 98 ? -30.920 12.281 -10.959 1.00 34.41 98 GLY A CA 1
ATOM 707 C C . GLY A 1 98 ? -32.365 12.765 -10.814 1.00 34.41 98 GLY A C 1
ATOM 708 O O . GLY A 1 98 ? -33.277 11.941 -10.889 1.00 34.41 98 GLY A O 1
ATOM 709 N N . GLU A 1 99 ? -32.505 14.083 -10.651 1.00 33.75 99 GLU A N 1
ATOM 710 C CA . GLU A 1 99 ? -33.727 14.881 -10.417 1.00 33.75 99 GLU A CA 1
ATOM 711 C C . GLU A 1 99 ? -34.229 14.837 -8.955 1.00 33.75 99 GLU A C 1
ATOM 713 O O . GLU A 1 99 ? -34.352 13.773 -8.362 1.00 33.75 99 GLU A O 1
ATOM 718 N N . GLU A 1 100 ? -34.410 15.963 -8.254 1.00 33.84 100 GLU A N 1
ATOM 719 C CA . GLU A 1 100 ? -35.146 17.157 -8.692 1.00 33.84 100 GLU A CA 1
ATOM 720 C C . GLU A 1 100 ? -34.510 18.508 -8.298 1.00 33.84 100 GLU A C 1
ATOM 722 O O . GLU A 1 100 ? -33.982 18.672 -7.194 1.00 33.84 100 GLU A O 1
ATOM 727 N N . ALA A 1 101 ? -34.643 19.485 -9.202 1.00 38.09 101 ALA A N 1
ATOM 728 C CA . ALA A 1 101 ? -34.742 20.921 -8.933 1.00 38.09 101 ALA A CA 1
ATOM 729 C C . ALA A 1 101 ? -35.736 21.528 -9.934 1.00 38.09 101 ALA A C 1
ATOM 731 O O . ALA A 1 101 ? -35.678 21.115 -11.116 1.00 38.09 101 ALA A O 1
#

Secondary structure (DSSP, 8-state):
--EEE--SS--HHHHHHHHHHHHTS-GGGEEEE---GGGSS---EES--EEETTEEE--SSSTTS-EE-HHHH-S-S-------PPPPPP-----------

InterPro domains:
  IPR013342 Mandelate racemase, C-terminal domain [PF13378] (3-71)
  IPR036849 Enolase-like, C-terminal domain superfamily [G3DSA:3.20.20.120] (2-66)
  IPR036849 Enolase-like, C-terminal domain superfamily [SSF51604] (4-75)

Sequence (101 aa):
MVMHIECVLGSEITSSAVAHLAISTAPRHLLNASHYGDYFDASLGEGSARVEGGRIVVDDRPGLGLRIDEAALGPPLMSFGAEARPRRAASGRGAAVGEEA

Radius of gyration: 17.59 Å; Cα contacts (8 Å, |Δi|>4): 130; chains: 1; bounding box: 47×38×44 Å

Mean predicted aligned error: 9.21 Å

Organism: NCBI:txid2259333

pLDDT: mean 84.63, std 18.99, range [33.75, 98.25]